Protein AF-A0A6I4IZ87-F1 (afdb_monomer_lite)

Foldseek 3Di:
DDDDDDPPPQDQDDPPPDGHGPPDDDPPDPPPPPDPDPPDDDPVRVVVVVVVVVVVVVVVVVVVVVLVVQVVVLQVVLVVCLVVVNLVVSLVSCVVRPVVCSVVSVVSSVVSD

Structure (mmCIF, N/CA/C/O backbone):
data_AF-A0A6I4IZ87-F1
#
_entry.id   AF-A0A6I4IZ87-F1
#
loop_
_atom_site.group_PDB
_atom_site.id
_atom_site.type_symbol
_atom_site.label_atom_id
_atom_site.label_alt_id
_atom_site.label_comp_id
_atom_site.label_asym_id
_atom_site.label_entity_id
_atom_site.label_seq_id
_atom_site.pdbx_PDB_ins_code
_atom_site.Cartn_x
_atom_site.Cartn_y
_atom_site.Cartn_z
_atom_site.occupancy
_atom_site.B_iso_or_equiv
_atom_site.auth_seq_id
_atom_site.auth_comp_id
_atom_site.auth_asym_id
_atom_site.auth_atom_id
_atom_site.pdbx_PDB_model_num
ATOM 1 N N . MET A 1 1 ? 30.295 -10.213 20.016 1.00 36.19 1 MET A N 1
ATOM 2 C CA . MET A 1 1 ? 30.473 -8.928 20.724 1.00 36.19 1 MET A CA 1
ATOM 3 C C . MET A 1 1 ? 29.122 -8.518 21.296 1.00 36.19 1 MET A C 1
ATOM 5 O O . MET A 1 1 ? 28.153 -8.568 20.556 1.00 36.19 1 MET A O 1
ATOM 9 N N . ALA A 1 2 ? 29.104 -8.216 22.602 1.00 33.78 2 ALA A N 1
ATOM 10 C CA . ALA A 1 2 ? 27.996 -7.766 23.461 1.00 33.78 2 ALA A CA 1
ATOM 11 C C . ALA A 1 2 ? 26.698 -8.609 23.483 1.00 33.78 2 ALA A C 1
ATOM 13 O O . ALA A 1 2 ? 25.744 -8.336 22.762 1.00 33.78 2 ALA A O 1
ATOM 14 N N . SER A 1 3 ? 26.634 -9.576 24.407 1.00 32.94 3 SER A N 1
ATOM 15 C CA . SER A 1 3 ? 25.359 -10.033 24.978 1.00 32.94 3 SER A CA 1
ATOM 16 C C . SER A 1 3 ? 24.739 -8.878 25.779 1.00 32.94 3 SER A C 1
ATOM 18 O O . SER A 1 3 ? 25.470 -8.251 26.552 1.00 32.94 3 SER A O 1
ATOM 20 N N . PRO A 1 4 ? 23.439 -8.567 25.644 1.00 42.00 4 PRO A N 1
ATOM 21 C CA . PRO A 1 4 ? 22.815 -7.564 26.490 1.00 42.00 4 PRO A CA 1
ATOM 22 C C . PRO A 1 4 ? 22.779 -8.089 27.927 1.00 42.00 4 PRO A C 1
ATOM 24 O O . PRO A 1 4 ? 22.158 -9.111 28.219 1.00 42.00 4 PRO A O 1
ATOM 27 N N . THR A 1 5 ? 23.467 -7.389 28.826 1.00 43.12 5 THR A N 1
ATOM 28 C CA . THR A 1 5 ? 23.300 -7.542 30.268 1.00 43.12 5 THR A CA 1
ATOM 29 C C . THR A 1 5 ? 21.822 -7.349 30.584 1.00 43.12 5 THR A C 1
ATOM 31 O O . THR A 1 5 ? 21.304 -6.236 30.494 1.00 43.12 5 THR A O 1
ATOM 34 N N . ALA A 1 6 ? 21.133 -8.435 30.936 1.00 41.31 6 ALA A N 1
ATOM 35 C CA . ALA A 1 6 ? 19.830 -8.350 31.566 1.00 41.31 6 ALA A CA 1
ATOM 36 C C . ALA A 1 6 ? 20.016 -7.522 32.839 1.00 41.31 6 ALA A C 1
ATOM 38 O O . ALA A 1 6 ? 20.720 -7.943 33.760 1.00 41.31 6 ALA A O 1
ATOM 39 N N . ALA A 1 7 ? 19.439 -6.321 32.870 1.00 43.66 7 ALA A N 1
ATOM 40 C CA . ALA A 1 7 ? 19.269 -5.579 34.102 1.00 43.66 7 ALA A CA 1
ATOM 41 C C . ALA A 1 7 ? 18.480 -6.496 35.040 1.00 43.66 7 ALA A C 1
ATOM 43 O O . ALA A 1 7 ? 17.282 -6.702 34.846 1.00 43.66 7 ALA A O 1
ATOM 44 N N . GLN A 1 8 ? 19.184 -7.125 35.984 1.00 48.88 8 GLN A N 1
ATOM 45 C CA . GLN A 1 8 ? 18.602 -7.956 37.026 1.00 48.88 8 GLN A CA 1
ATOM 46 C C . GLN A 1 8 ? 17.688 -7.039 37.826 1.00 48.88 8 GLN A C 1
ATOM 48 O O . GLN A 1 8 ? 18.126 -6.290 38.695 1.00 48.88 8 GLN A O 1
ATOM 53 N N . THR A 1 9 ? 16.414 -7.026 37.450 1.00 51.09 9 THR A N 1
ATOM 54 C CA . THR A 1 9 ? 15.369 -6.355 38.203 1.00 51.09 9 THR A CA 1
ATOM 55 C C . THR A 1 9 ? 15.387 -7.045 39.561 1.00 51.09 9 THR A C 1
ATOM 57 O O . THR A 1 9 ? 15.235 -8.269 39.583 1.00 51.09 9 THR A O 1
ATOM 60 N N . PRO A 1 10 ? 15.666 -6.347 40.678 1.00 54.47 10 PRO A N 1
ATOM 61 C CA . PRO A 1 10 ? 15.667 -6.992 41.981 1.00 54.47 10 PRO A CA 1
ATOM 62 C C . PRO A 1 10 ? 14.262 -7.551 42.191 1.00 54.47 10 PRO A C 1
ATOM 64 O O . PRO A 1 10 ? 13.303 -6.794 42.332 1.00 54.47 10 PRO A O 1
ATOM 67 N N . LEU A 1 11 ? 14.142 -8.877 42.090 1.00 62.38 11 LEU A N 1
ATOM 68 C CA . LEU A 1 11 ? 12.872 -9.580 42.149 1.00 62.38 11 LEU A CA 1
ATOM 69 C C . LEU A 1 11 ? 12.296 -9.343 43.538 1.00 62.38 11 LEU A C 1
ATOM 71 O O . LEU A 1 11 ? 12.762 -9.896 44.531 1.00 62.38 11 LEU A O 1
ATOM 75 N N . CYS A 1 12 ? 11.304 -8.468 43.601 1.00 65.56 12 CYS A N 1
ATOM 76 C CA . CYS A 1 12 ? 10.472 -8.324 44.772 1.00 65.56 12 CYS A CA 1
ATOM 77 C C . CYS A 1 12 ? 9.811 -9.676 45.052 1.00 65.56 12 CYS A C 1
ATOM 79 O O . CYS A 1 12 ? 9.071 -10.196 44.215 1.00 65.56 12 CYS A O 1
ATOM 81 N N . ALA A 1 13 ? 10.111 -10.261 46.207 1.00 63.03 13 ALA A N 1
ATOM 82 C CA . ALA A 1 13 ? 9.612 -11.574 46.580 1.00 63.03 13 ALA A CA 1
ATOM 83 C C . ALA A 1 13 ? 8.323 -11.425 47.392 1.00 63.03 13 ALA A C 1
ATOM 85 O O . ALA A 1 13 ? 8.266 -10.665 48.361 1.00 63.03 13 ALA A O 1
ATOM 86 N N . TRP A 1 14 ? 7.281 -12.156 47.000 1.00 59.47 14 TRP A N 1
ATOM 87 C CA . TRP A 1 14 ? 6.034 -12.233 47.756 1.00 59.47 14 TRP A CA 1
ATOM 88 C C . TRP A 1 14 ? 6.137 -13.348 48.801 1.00 59.47 14 TRP A C 1
ATOM 90 O O . TRP A 1 14 ? 6.324 -14.507 48.437 1.00 59.47 14 TRP A O 1
ATOM 100 N N . ASN A 1 15 ? 6.011 -13.018 50.090 1.00 66.12 15 ASN A N 1
ATOM 101 C CA . ASN A 1 15 ? 6.121 -13.991 51.192 1.00 66.12 15 ASN A CA 1
ATOM 102 C C . ASN A 1 15 ? 4.762 -14.466 51.744 1.00 66.12 15 ASN A C 1
ATOM 104 O O . ASN A 1 15 ? 4.697 -15.051 52.821 1.00 66.12 15 ASN A O 1
ATOM 108 N N . GLY A 1 16 ? 3.672 -14.214 51.014 1.00 54.84 16 GLY A N 1
ATOM 109 C CA . GLY A 1 16 ? 2.315 -14.621 51.389 1.00 54.84 16 GLY A CA 1
ATOM 110 C C . GLY A 1 16 ? 1.516 -13.546 52.127 1.00 54.84 16 GLY A C 1
ATOM 111 O O . GLY A 1 16 ? 0.292 -13.567 52.057 1.00 54.84 16 GLY A O 1
ATOM 112 N N . THR A 1 17 ? 2.173 -12.568 52.753 1.00 60.41 17 THR A N 1
ATOM 113 C CA . THR A 1 17 ? 1.504 -11.440 53.432 1.00 60.41 17 THR A CA 1
ATOM 114 C C . THR A 1 17 ? 2.030 -10.073 53.006 1.00 60.41 17 THR A C 1
ATOM 116 O O . THR A 1 17 ? 1.325 -9.078 53.154 1.00 60.41 17 THR A O 1
ATOM 119 N N . SER A 1 18 ? 3.238 -10.000 52.446 1.00 54.53 18 SER A N 1
ATOM 120 C CA . SER A 1 18 ? 3.844 -8.751 51.984 1.00 54.53 18 SER A CA 1
ATOM 121 C C . SER A 1 18 ? 4.808 -8.976 50.816 1.00 54.53 18 SER A C 1
ATOM 123 O O . SER A 1 18 ? 5.435 -10.032 50.684 1.00 54.53 18 SER A O 1
ATOM 125 N N . LEU A 1 19 ? 4.942 -7.959 49.965 1.00 64.25 19 LEU A N 1
ATOM 126 C CA . LEU A 1 19 ? 5.984 -7.902 48.946 1.00 64.25 19 LEU A CA 1
ATOM 127 C C . LEU A 1 19 ? 7.250 -7.317 49.584 1.00 64.25 19 LEU A C 1
ATOM 129 O O . LEU A 1 19 ? 7.253 -6.160 49.999 1.00 64.25 19 LEU A O 1
ATOM 133 N N . SER A 1 20 ? 8.316 -8.108 49.670 1.00 61.31 20 SER A N 1
ATOM 134 C CA . SER A 1 20 ? 9.612 -7.663 50.187 1.00 61.31 20 SER A CA 1
ATOM 135 C C . SER A 1 20 ? 10.580 -7.417 49.031 1.00 61.31 20 SER A C 1
ATOM 137 O O . SER A 1 20 ? 10.952 -8.346 48.312 1.00 61.31 20 SER A O 1
ATOM 139 N N . CYS A 1 21 ? 10.994 -6.162 48.851 1.00 68.69 21 CYS A N 1
ATOM 140 C CA . CYS A 1 21 ? 11.992 -5.759 47.860 1.00 68.69 21 CYS A CA 1
ATOM 141 C C . CYS A 1 21 ? 13.266 -5.298 48.595 1.00 68.69 21 CYS A C 1
ATOM 143 O O . CYS A 1 21 ? 13.208 -4.296 49.305 1.00 68.69 21 CYS A O 1
ATOM 145 N N . PRO A 1 22 ? 14.422 -5.967 48.432 1.00 58.16 22 PRO A N 1
ATOM 146 C CA . PRO A 1 22 ? 15.621 -5.676 49.229 1.00 58.16 22 PRO A CA 1
ATOM 147 C C . PRO A 1 22 ? 16.246 -4.291 48.972 1.00 58.16 22 PRO A C 1
ATOM 149 O O . PRO A 1 22 ? 17.010 -3.818 49.804 1.00 58.16 22 PRO A O 1
ATOM 152 N N . ASN A 1 23 ? 15.899 -3.620 47.865 1.00 58.88 23 ASN A N 1
ATOM 153 C CA . ASN A 1 23 ? 16.441 -2.306 47.484 1.00 58.88 23 ASN A CA 1
ATOM 154 C C . ASN A 1 23 ? 15.416 -1.158 47.523 1.00 58.88 23 ASN A C 1
ATOM 156 O O . ASN A 1 23 ? 15.721 -0.069 47.039 1.00 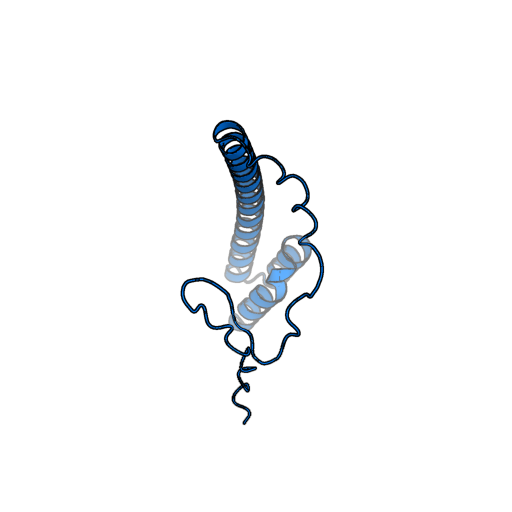58.88 23 ASN A O 1
ATOM 160 N N . GLN A 1 24 ? 14.212 -1.368 48.068 1.00 54.44 24 GLN A N 1
ATOM 161 C CA . GLN A 1 24 ? 13.275 -0.266 48.297 1.00 54.44 24 GLN A CA 1
ATOM 162 C C . GLN A 1 24 ? 13.032 -0.065 49.793 1.00 54.44 24 GLN A C 1
ATOM 164 O O . GLN A 1 24 ? 12.700 -1.029 50.484 1.00 54.44 24 GLN A O 1
ATOM 169 N N . PRO A 1 25 ? 13.155 1.174 50.305 1.00 55.12 25 PRO A N 1
ATOM 170 C CA . PRO A 1 25 ? 12.668 1.476 51.638 1.00 55.12 25 PRO A CA 1
ATOM 171 C C . PRO A 1 25 ? 11.167 1.178 51.670 1.00 55.12 25 PRO A C 1
ATOM 173 O O . PRO A 1 25 ? 10.413 1.662 50.825 1.00 55.12 25 PRO A O 1
ATOM 176 N N . VAL A 1 26 ? 10.744 0.358 52.635 1.00 54.66 26 VAL A N 1
ATOM 177 C CA . VAL A 1 26 ? 9.324 0.142 52.932 1.00 54.66 26 VAL A CA 1
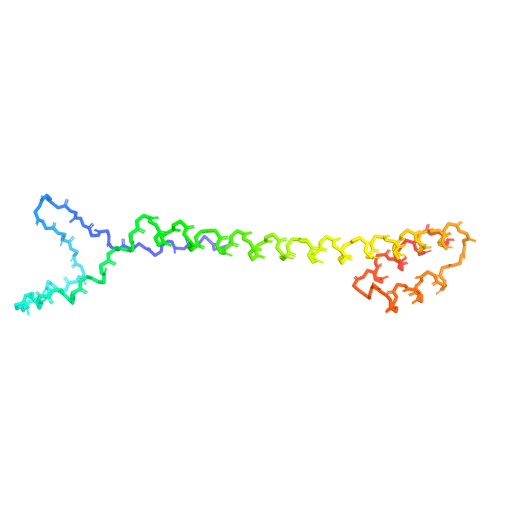ATOM 178 C C . VAL A 1 26 ? 8.699 1.528 53.106 1.00 54.66 26 VAL A C 1
ATOM 180 O O . VAL A 1 26 ? 9.225 2.299 53.913 1.00 54.66 26 VAL A O 1
ATOM 183 N N . PRO A 1 27 ? 7.639 1.894 52.364 1.00 53.12 27 PRO A N 1
ATOM 184 C CA . PRO A 1 27 ? 7.009 3.193 52.535 1.00 53.12 27 PRO A CA 1
ATOM 185 C C . PRO A 1 27 ? 6.443 3.275 53.958 1.00 53.12 27 PRO A C 1
ATOM 187 O O . PRO A 1 27 ? 5.396 2.710 54.265 1.00 53.12 27 PRO A O 1
ATOM 190 N N . GLN A 1 28 ? 7.183 3.932 54.852 1.00 46.69 28 GLN A N 1
ATOM 191 C CA . GLN A 1 28 ? 6.754 4.217 56.213 1.00 46.69 28 GLN A CA 1
ATOM 192 C C . GLN A 1 28 ? 5.907 5.485 56.191 1.00 46.69 28 GLN A C 1
ATOM 194 O O . GLN A 1 28 ? 6.406 6.602 56.087 1.00 46.69 28 GLN A O 1
ATOM 199 N N . GLY A 1 29 ? 4.601 5.282 56.265 1.00 50.88 29 GLY A N 1
ATOM 200 C CA . GLY A 1 29 ? 3.587 6.315 56.391 1.00 50.88 29 GLY A CA 1
ATOM 201 C C . GLY A 1 29 ? 2.216 5.646 56.410 1.00 50.88 29 GLY A C 1
ATOM 202 O O . GLY A 1 29 ? 2.097 4.521 55.916 1.00 50.88 29 GLY A O 1
ATOM 203 N N . PRO A 1 30 ? 1.181 6.271 56.997 1.00 52.62 30 PRO A N 1
ATOM 204 C CA . PRO A 1 30 ? -0.173 5.757 56.848 1.00 52.62 30 PRO A CA 1
ATOM 205 C C . PRO A 1 30 ? -0.433 5.582 55.353 1.00 52.62 30 PRO A C 1
ATOM 207 O O . PRO A 1 30 ? -0.216 6.521 54.587 1.00 52.62 30 PRO A O 1
ATOM 210 N N . LEU A 1 31 ? -0.831 4.371 54.945 1.00 53.62 31 LEU A N 1
ATOM 211 C CA . LEU A 1 31 ? -1.294 4.098 53.589 1.00 53.62 31 LEU A CA 1
ATOM 212 C C . LEU A 1 31 ? -2.361 5.148 53.292 1.00 53.62 31 LEU A C 1
ATOM 214 O O . LEU A 1 31 ? -3.463 5.082 53.840 1.00 53.62 31 LEU A O 1
ATOM 218 N N . THR A 1 32 ? -2.017 6.162 52.499 1.00 56.19 32 THR A N 1
ATOM 219 C CA . THR A 1 32 ? -3.008 7.105 52.006 1.00 56.19 32 THR A CA 1
ATOM 220 C C . THR A 1 32 ? -4.052 6.244 51.314 1.00 56.19 32 THR A C 1
ATOM 222 O O . THR A 1 32 ? -3.670 5.418 50.476 1.00 56.19 32 THR A O 1
ATOM 225 N N . PRO A 1 33 ? -5.337 6.332 51.708 1.00 53.03 33 PRO A N 1
ATOM 226 C CA . PRO A 1 33 ? -6.369 5.522 51.091 1.00 53.03 33 PRO A CA 1
ATOM 227 C C . PRO A 1 33 ? -6.230 5.717 49.590 1.00 53.03 33 PRO A C 1
ATOM 229 O O . PRO A 1 33 ? -6.188 6.857 49.114 1.00 53.03 33 PRO A O 1
ATOM 232 N N . ALA A 1 34 ? -6.024 4.598 48.891 1.00 54.31 34 ALA A N 1
ATOM 233 C CA . ALA A 1 34 ? -5.864 4.567 47.452 1.00 54.31 34 ALA A CA 1
ATOM 234 C C . ALA A 1 34 ? -6.899 5.518 46.855 1.00 54.31 34 ALA A C 1
ATOM 236 O O . ALA A 1 34 ? -8.073 5.460 47.239 1.00 54.31 34 ALA A O 1
ATOM 237 N N . GLN A 1 35 ? -6.450 6.425 45.979 1.00 58.00 35 GLN A N 1
ATOM 238 C CA . GLN A 1 35 ? -7.363 7.276 45.224 1.00 58.00 35 GLN A CA 1
ATOM 239 C C . GLN A 1 35 ? -8.538 6.420 44.756 1.00 58.00 35 GLN A C 1
ATOM 241 O O . GLN A 1 35 ? -8.283 5.281 44.350 1.00 58.00 35 GLN A O 1
ATOM 246 N N . PRO A 1 36 ? -9.787 6.914 44.850 1.00 56.47 36 PRO A N 1
ATOM 247 C CA . PRO A 1 36 ? -10.957 6.120 44.516 1.00 56.47 36 PRO A CA 1
ATOM 248 C C . PRO A 1 36 ? -10.687 5.462 43.173 1.00 56.47 36 PRO A C 1
ATOM 250 O O . PRO A 1 36 ? -10.484 6.158 42.174 1.00 56.47 36 PRO A O 1
ATOM 253 N N . PHE A 1 37 ? -10.566 4.130 43.189 1.00 55.62 37 PHE A N 1
ATOM 254 C CA . PHE A 1 37 ? -10.384 3.344 41.983 1.00 55.62 37 PHE A CA 1
ATOM 255 C C . PHE A 1 37 ? -11.457 3.846 41.031 1.00 55.62 37 PHE A C 1
ATOM 257 O O . PHE A 1 37 ? -12.644 3.729 41.350 1.00 55.62 37 PHE A O 1
ATOM 264 N N . LYS A 1 38 ? -11.062 4.487 39.918 1.00 61.75 38 LYS A N 1
ATOM 265 C CA . LYS A 1 38 ? -12.017 4.804 38.856 1.00 61.75 38 LYS A CA 1
ATOM 266 C C . LYS A 1 38 ? -1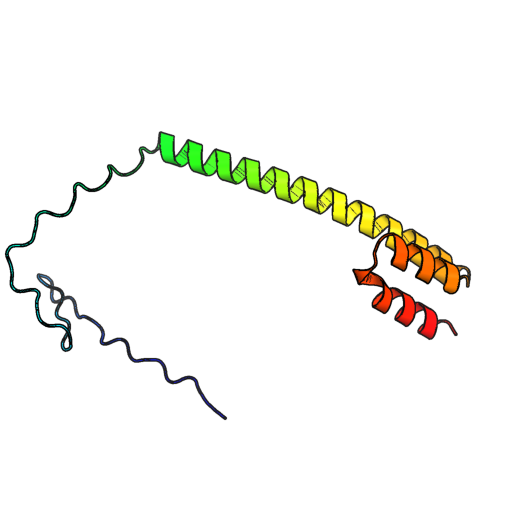2.776 3.510 38.627 1.00 61.75 38 LYS A C 1
ATOM 268 O O . LYS A 1 38 ? -12.136 2.485 38.382 1.00 61.75 38 LYS A O 1
ATOM 273 N N . ALA A 1 39 ? -14.090 3.549 38.850 1.00 64.94 39 ALA A N 1
ATOM 274 C CA . ALA A 1 39 ? -14.924 2.364 38.772 1.00 64.94 39 ALA A CA 1
ATOM 275 C C . ALA A 1 39 ? -14.558 1.635 37.478 1.00 64.94 39 ALA A C 1
ATOM 277 O O . ALA A 1 39 ? -14.521 2.259 36.414 1.00 64.94 39 ALA A O 1
ATOM 278 N N . LEU A 1 40 ? -14.176 0.360 37.597 1.00 68.38 40 LEU A N 1
ATOM 279 C CA . LEU A 1 40 ? -13.826 -0.448 36.435 1.00 68.38 40 LEU A CA 1
ATOM 280 C C . LEU A 1 40 ? -14.966 -0.309 35.416 1.00 68.38 40 LEU A C 1
ATOM 282 O O . LEU A 1 40 ? -16.126 -0.447 35.818 1.00 68.38 40 LEU A O 1
ATOM 286 N N . PRO A 1 41 ? -14.660 -0.019 34.136 1.00 73.62 41 PRO A N 1
ATOM 287 C CA . PRO A 1 41 ? -15.691 0.207 33.137 1.00 73.62 41 PRO A CA 1
ATOM 288 C C . PRO A 1 41 ? -16.619 -0.999 33.102 1.00 73.62 41 PRO A C 1
ATOM 290 O O . PRO A 1 41 ? -16.158 -2.151 33.161 1.00 73.62 41 PRO A O 1
ATOM 293 N N . THR A 1 42 ? -17.921 -0.725 33.048 1.00 87.44 42 THR A N 1
ATOM 294 C CA . THR A 1 42 ? -18.934 -1.777 33.029 1.00 87.44 42 THR A CA 1
ATOM 295 C C . THR A 1 42 ? -18.724 -2.666 31.800 1.00 87.44 42 THR A C 1
ATOM 297 O O . THR A 1 42 ? -18.166 -2.213 30.794 1.00 87.44 42 THR A O 1
ATOM 300 N N . PRO A 1 43 ? -19.180 -3.931 31.818 1.00 87.69 43 PRO A N 1
ATOM 301 C CA . PRO A 1 43 ? -19.085 -4.794 30.641 1.00 87.69 43 PRO A CA 1
ATOM 302 C C . PRO A 1 43 ? -19.661 -4.153 29.366 1.00 87.69 43 PRO A C 1
ATOM 304 O O . PRO A 1 43 ? -19.094 -4.318 28.290 1.00 87.69 43 PRO A O 1
ATOM 307 N N . GLN A 1 44 ? -20.732 -3.359 29.486 1.00 89.50 44 GLN A N 1
ATOM 308 C CA . GLN A 1 44 ? -21.315 -2.607 28.368 1.00 89.50 44 GLN A CA 1
ATOM 309 C C . GLN A 1 44 ? -20.404 -1.484 27.857 1.00 89.50 44 GLN A C 1
ATOM 311 O O . GLN A 1 44 ? -20.292 -1.311 26.648 1.00 89.50 44 GLN A O 1
ATOM 316 N N . GLN A 1 45 ? -19.725 -0.752 28.745 1.00 87.38 45 GLN A N 1
ATOM 317 C CA . GLN A 1 45 ? -18.761 0.279 28.341 1.00 87.38 45 GLN A CA 1
ATOM 318 C C . GLN A 1 45 ? -17.567 -0.336 27.608 1.00 87.38 45 GLN A C 1
ATOM 320 O O . GLN A 1 45 ? -17.200 0.142 26.540 1.00 87.38 45 GLN A O 1
ATOM 325 N N . ARG A 1 46 ? -17.034 -1.459 28.107 1.00 87.38 46 ARG A N 1
ATOM 326 C CA . ARG A 1 46 ? -15.951 -2.180 27.420 1.00 87.38 46 ARG A CA 1
ATOM 327 C C . ARG A 1 46 ? -16.376 -2.692 26.049 1.00 87.38 46 ARG A C 1
ATOM 329 O O . ARG A 1 46 ? -15.593 -2.628 25.109 1.00 87.38 46 ARG A O 1
ATOM 336 N N . LEU A 1 47 ? -17.602 -3.204 25.925 1.00 92.12 47 LEU A N 1
ATOM 337 C CA . LEU A 1 47 ? -18.118 -3.661 24.636 1.00 92.12 47 LEU A CA 1
ATOM 338 C C . LEU A 1 47 ? -18.223 -2.500 23.638 1.00 92.12 47 LEU A C 1
ATOM 340 O O . LEU A 1 47 ? -17.823 -2.658 22.490 1.00 92.12 47 LEU A O 1
ATOM 344 N N . ALA A 1 48 ? -18.710 -1.336 24.076 1.00 90.12 48 ALA A N 1
ATOM 345 C CA . ALA A 1 48 ? -18.797 -0.147 23.232 1.00 90.12 48 ALA A CA 1
ATOM 346 C C . ALA A 1 48 ? -17.411 0.362 22.791 1.00 90.12 48 ALA A C 1
ATOM 348 O O . ALA A 1 48 ? -17.232 0.701 21.625 1.00 90.12 48 ALA A O 1
ATOM 349 N N . GLU A 1 49 ? -16.422 0.363 23.690 1.00 90.50 49 GLU A N 1
ATOM 350 C CA . GLU A 1 49 ? -15.033 0.726 23.373 1.00 90.50 49 GLU A CA 1
ATOM 351 C C . GLU A 1 49 ? -14.404 -0.242 22.360 1.00 90.50 49 GLU A C 1
ATOM 353 O O . GLU A 1 49 ? -13.814 0.193 21.371 1.00 90.50 49 GLU A O 1
ATOM 358 N N . LEU A 1 50 ? -14.578 -1.553 22.559 1.00 93.44 50 LEU A N 1
ATOM 359 C CA . LEU A 1 50 ? -14.085 -2.572 21.627 1.00 93.44 50 LEU A CA 1
ATOM 360 C C . LEU A 1 50 ? -14.761 -2.471 20.257 1.00 93.44 50 LEU A C 1
ATOM 362 O O . LEU A 1 50 ? -14.096 -2.618 19.233 1.00 93.44 50 LEU A O 1
ATOM 366 N N . GLN A 1 51 ? -16.066 -2.196 20.229 1.00 95.69 51 GLN A N 1
ATOM 367 C CA . GLN A 1 51 ? -16.811 -1.995 18.991 1.00 95.69 51 GLN A CA 1
ATOM 368 C C . GLN A 1 51 ? -16.299 -0.761 18.235 1.00 95.69 51 GLN A C 1
ATOM 370 O O . GLN A 1 51 ? -16.011 -0.851 17.044 1.00 95.69 51 GLN A O 1
ATOM 375 N N . ALA A 1 52 ? -16.108 0.363 18.932 1.00 93.81 52 ALA A N 1
ATOM 376 C CA . ALA A 1 52 ? -15.573 1.585 18.339 1.00 93.81 52 ALA A CA 1
ATOM 377 C C . ALA A 1 52 ? -14.158 1.381 17.770 1.00 93.81 52 ALA A C 1
ATOM 379 O O . ALA A 1 52 ? -13.869 1.839 16.664 1.00 93.81 52 ALA A O 1
ATOM 380 N N . GLN A 1 53 ? -13.299 0.647 18.486 1.00 94.50 53 GLN A N 1
ATOM 381 C CA . GLN A 1 53 ? -11.967 0.288 17.999 1.00 94.50 53 GLN A CA 1
ATOM 382 C C . GLN A 1 53 ? -12.045 -0.593 16.744 1.00 94.50 53 GLN A C 1
ATOM 384 O O . GLN A 1 53 ? -11.379 -0.308 15.751 1.00 94.50 53 GLN A O 1
ATOM 389 N N . ALA A 1 54 ? -12.897 -1.621 16.749 1.00 95.44 54 ALA A N 1
ATOM 390 C CA . ALA A 1 54 ? -13.062 -2.512 15.603 1.00 95.44 54 ALA A CA 1
ATOM 391 C C . ALA A 1 54 ? -13.572 -1.774 14.353 1.00 95.44 54 ALA A C 1
ATOM 393 O O . ALA A 1 54 ? -13.132 -2.062 13.238 1.00 95.44 54 ALA A O 1
ATOM 394 N N . ASP A 1 55 ? -14.481 -0.813 14.518 1.00 96.12 55 ASP A N 1
ATOM 395 C CA . ASP A 1 55 ? -15.017 -0.028 13.405 1.00 96.12 55 ASP A CA 1
ATOM 396 C C . ASP A 1 55 ? -13.987 0.978 12.859 1.00 96.12 55 ASP A C 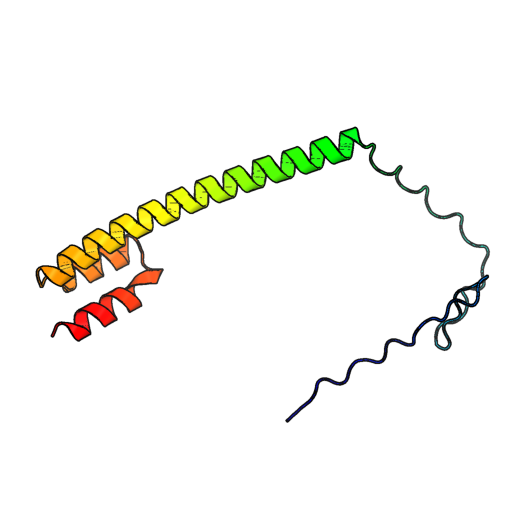1
ATOM 398 O O . ASP A 1 55 ? -13.885 1.172 11.639 1.00 96.12 55 ASP A O 1
ATOM 402 N N . PHE A 1 56 ? -13.148 1.546 13.729 1.00 95.50 56 PHE A N 1
ATOM 403 C CA . PHE A 1 56 ? -11.994 2.342 13.313 1.00 95.50 56 PHE A CA 1
ATOM 404 C C . PHE A 1 56 ? -10.985 1.503 12.514 1.00 95.50 56 PHE A C 1
ATOM 406 O O . PHE A 1 56 ? -10.611 1.882 11.400 1.00 95.50 56 PHE A O 1
ATOM 413 N N . ASP A 1 57 ? -10.616 0.324 13.020 1.00 95.94 57 ASP A N 1
ATOM 414 C CA . ASP A 1 57 ? -9.661 -0.572 12.363 1.00 95.94 57 ASP A CA 1
ATOM 415 C C . ASP A 1 57 ? -10.181 -1.056 11.002 1.00 95.94 57 ASP A C 1
ATOM 417 O O . ASP A 1 57 ? -9.447 -1.036 10.011 1.00 95.94 57 ASP A O 1
ATOM 421 N N . ARG A 1 58 ? -11.471 -1.408 10.898 1.00 94.44 58 ARG A N 1
ATOM 422 C CA . ARG A 1 58 ? -12.108 -1.742 9.610 1.00 94.44 58 ARG A CA 1
ATOM 423 C C . ARG A 1 58 ? -11.989 -0.608 8.600 1.00 94.44 58 ARG A C 1
ATOM 425 O O . ARG A 1 58 ? -11.704 -0.861 7.430 1.00 94.44 58 ARG A O 1
ATOM 432 N N . THR A 1 59 ? -12.191 0.628 9.044 1.00 93.94 59 THR A N 1
ATOM 433 C CA . THR A 1 59 ? -12.103 1.807 8.176 1.00 93.94 59 THR A CA 1
ATOM 434 C C . THR A 1 59 ? -10.670 2.025 7.691 1.00 93.94 59 THR A C 1
ATOM 436 O O . THR A 1 59 ? -10.454 2.269 6.502 1.00 93.94 59 THR A O 1
ATOM 439 N N . LEU A 1 60 ? -9.679 1.863 8.573 1.00 95.94 60 LEU A N 1
ATOM 440 C CA . LEU A 1 60 ? -8.264 1.935 8.204 1.00 95.94 60 LEU A CA 1
ATOM 441 C C . LEU A 1 60 ? -7.870 0.843 7.205 1.00 95.94 60 LEU A C 1
ATOM 443 O O . LEU A 1 60 ? -7.215 1.137 6.204 1.00 95.94 60 LEU A O 1
ATOM 447 N N . ILE A 1 61 ? -8.302 -0.399 7.430 1.00 95.75 61 ILE A N 1
ATOM 448 C CA . ILE A 1 61 ? -8.038 -1.520 6.520 1.00 95.75 61 ILE A CA 1
ATOM 449 C C . ILE A 1 61 ? -8.692 -1.268 5.155 1.00 95.75 61 ILE A C 1
ATOM 451 O O . ILE A 1 61 ? -8.057 -1.470 4.119 1.00 95.75 61 ILE A O 1
ATOM 455 N N . ALA A 1 62 ? -9.932 -0.778 5.118 1.00 95.00 62 ALA A N 1
ATOM 456 C CA . ALA A 1 62 ? -10.611 -0.448 3.866 1.00 95.00 62 ALA A CA 1
ATOM 457 C C . ALA A 1 62 ? -9.887 0.673 3.095 1.00 95.00 62 ALA A C 1
ATOM 459 O O . ALA A 1 62 ? -9.685 0.577 1.885 1.00 95.00 62 ALA A O 1
ATOM 460 N N . ALA A 1 63 ? -9.428 1.716 3.791 1.00 92.94 63 ALA A N 1
ATOM 461 C CA . ALA A 1 63 ? -8.649 2.785 3.172 1.00 92.94 63 ALA A CA 1
ATOM 462 C C . ALA A 1 63 ? -7.304 2.272 2.634 1.00 92.94 63 ALA A C 1
ATOM 464 O O . ALA A 1 63 ? -6.913 2.613 1.514 1.00 92.94 63 ALA A O 1
ATOM 465 N N . ARG A 1 64 ? -6.619 1.417 3.403 1.00 95.56 64 ARG A N 1
ATOM 466 C CA . ARG A 1 64 ? -5.341 0.823 3.008 1.00 95.56 64 ARG A CA 1
ATOM 467 C C . ARG A 1 64 ? -5.488 -0.081 1.789 1.00 95.56 64 ARG A C 1
ATOM 469 O O . ARG A 1 64 ? -4.764 0.098 0.818 1.00 95.56 64 ARG A O 1
ATOM 476 N N . THR A 1 65 ? -6.474 -0.974 1.790 1.00 95.50 65 THR A N 1
ATOM 477 C CA . THR A 1 65 ? -6.739 -1.868 0.651 1.00 95.50 65 THR A CA 1
ATOM 478 C C . THR A 1 65 ? -7.093 -1.090 -0.618 1.00 95.50 65 THR A C 1
ATOM 480 O O . THR A 1 65 ? -6.634 -1.445 -1.701 1.00 95.50 65 THR A O 1
ATOM 483 N N . ALA A 1 66 ? -7.831 0.020 -0.510 1.00 93.62 66 ALA A N 1
ATOM 484 C CA . ALA A 1 66 ? -8.107 0.892 -1.650 1.00 93.62 66 ALA A CA 1
ATOM 485 C C . ALA A 1 66 ? -6.845 1.587 -2.199 1.00 93.62 66 ALA A C 1
ATOM 487 O O . ALA A 1 66 ? -6.739 1.793 -3.410 1.00 93.62 66 ALA A O 1
ATOM 488 N N . GLN A 1 67 ? -5.893 1.961 -1.338 1.00 92.62 67 GLN A N 1
ATOM 489 C CA . GLN A 1 67 ? -4.598 2.504 -1.765 1.00 92.62 67 GLN A CA 1
ATOM 490 C C . GLN A 1 67 ? -3.728 1.429 -2.419 1.00 92.62 67 GLN A C 1
ATOM 492 O O . GLN A 1 67 ? -3.213 1.658 -3.513 1.00 92.62 67 GLN A O 1
ATOM 497 N N . ASP A 1 68 ? -3.634 0.248 -1.809 1.00 93.81 68 ASP A N 1
ATOM 498 C CA . ASP A 1 68 ? -2.860 -0.874 -2.343 1.00 93.81 68 ASP A CA 1
ATOM 499 C C . ASP A 1 68 ? -3.416 -1.330 -3.706 1.00 93.81 68 ASP A C 1
ATOM 501 O O . ASP A 1 68 ? -2.653 -1.582 -4.633 1.00 93.81 68 ASP A O 1
ATOM 505 N N . ALA A 1 69 ? -4.741 -1.328 -3.896 1.00 93.94 69 ALA A N 1
ATOM 506 C CA . ALA A 1 69 ? -5.359 -1.629 -5.190 1.00 93.94 69 ALA A CA 1
ATOM 507 C C . ALA A 1 69 ? -5.022 -0.591 -6.277 1.00 93.94 69 ALA A C 1
ATOM 509 O O . ALA A 1 69 ? -4.880 -0.940 -7.450 1.00 93.94 69 ALA A O 1
ATOM 510 N N . LYS A 1 70 ? -4.897 0.694 -5.916 1.00 93.31 70 LYS A N 1
ATOM 511 C CA . LYS A 1 70 ? -4.448 1.738 -6.854 1.00 93.31 70 LYS A CA 1
ATOM 512 C C . LYS A 1 70 ? -2.979 1.548 -7.216 1.00 93.31 70 LYS A C 1
ATOM 514 O O . LYS A 1 70 ? -2.641 1.647 -8.391 1.00 93.31 70 LYS A O 1
ATOM 519 N N . LEU A 1 71 ? -2.143 1.248 -6.224 1.00 94.81 71 LEU A N 1
ATOM 520 C CA . LEU A 1 71 ? -0.726 0.960 -6.419 1.00 94.81 71 LEU A CA 1
ATOM 521 C C . LEU A 1 71 ? -0.530 -0.241 -7.353 1.00 94.81 71 LEU A C 1
ATOM 523 O O . LEU A 1 71 ? 0.203 -0.133 -8.331 1.00 94.81 71 LEU A O 1
ATOM 527 N N . LEU A 1 72 ? -1.249 -1.341 -7.109 1.00 95.50 72 LEU A N 1
ATOM 528 C CA . LEU A 1 72 ? -1.183 -2.550 -7.929 1.00 95.50 72 LEU A CA 1
ATOM 529 C C . LEU A 1 72 ? -1.485 -2.250 -9.405 1.00 95.50 72 LEU A C 1
ATOM 531 O O . LEU A 1 72 ? -0.710 -2.631 -10.273 1.00 95.50 72 LEU A O 1
ATOM 535 N N . LYS A 1 73 ? -2.551 -1.490 -9.691 1.00 96.69 73 LYS A N 1
ATOM 536 C CA . LYS A 1 73 ? -2.912 -1.107 -11.069 1.00 96.69 73 LYS A CA 1
ATOM 537 C C . LYS A 1 73 ? -1.823 -0.296 -11.771 1.00 96.69 73 LYS A C 1
ATOM 539 O O . LYS A 1 73 ? -1.597 -0.479 -12.964 1.00 96.69 73 LYS A O 1
ATOM 544 N N . VAL A 1 74 ? -1.163 0.611 -11.048 1.00 95.94 74 VAL A N 1
ATOM 545 C CA . VAL A 1 74 ? -0.044 1.400 -11.588 1.00 95.94 74 VAL A CA 1
ATOM 546 C C . VAL A 1 74 ? 1.133 0.486 -11.924 1.00 95.94 74 VAL A C 1
ATOM 548 O O . VAL A 1 74 ? 1.721 0.623 -12.993 1.00 95.94 74 VAL A O 1
ATOM 551 N N . LEU A 1 75 ? 1.452 -0.466 -11.044 1.00 95.06 75 LEU A N 1
ATOM 552 C CA . LEU A 1 75 ? 2.537 -1.420 -11.265 1.00 95.06 75 LEU A CA 1
ATOM 553 C C . LEU A 1 75 ? 2.241 -2.389 -12.413 1.00 95.06 75 LEU A C 1
ATOM 555 O O . LEU A 1 75 ? 3.129 -2.649 -13.216 1.00 95.06 75 LEU A O 1
ATOM 559 N N . GLU A 1 76 ? 1.004 -2.864 -12.552 1.00 96.25 76 GLU A N 1
ATOM 560 C CA . GLU A 1 76 ? 0.582 -3.689 -13.692 1.00 96.25 76 GLU A CA 1
ATOM 561 C C . GLU A 1 76 ? 0.722 -2.935 -15.023 1.00 96.25 76 GLU A C 1
ATOM 563 O O . GLU A 1 76 ? 1.223 -3.487 -16.004 1.00 96.25 76 GLU A O 1
ATOM 568 N N . GLN A 1 77 ? 0.331 -1.656 -15.063 1.00 96.19 77 GLN A N 1
ATOM 569 C CA . GLN A 1 77 ? 0.529 -0.809 -16.243 1.00 96.19 77 GLN A CA 1
ATOM 570 C C . GLN A 1 77 ? 2.013 -0.579 -16.541 1.00 96.19 77 GLN A C 1
ATOM 572 O O . GLN A 1 77 ? 2.425 -0.690 -17.697 1.00 96.19 77 GLN A O 1
ATOM 577 N N . ALA A 1 78 ? 2.819 -0.297 -15.515 1.00 95.62 78 ALA A N 1
ATOM 578 C CA . ALA A 1 78 ? 4.262 -0.152 -15.664 1.00 95.62 78 ALA A CA 1
ATOM 579 C C . ALA A 1 78 ? 4.891 -1.442 -16.208 1.00 95.62 78 ALA A C 1
ATOM 581 O O . ALA A 1 78 ? 5.654 -1.387 -17.165 1.00 95.62 78 ALA A O 1
ATOM 582 N N . ASP A 1 79 ? 4.513 -2.608 -15.687 1.00 94.81 79 ASP A N 1
ATOM 583 C CA . ASP A 1 79 ? 5.000 -3.903 -16.168 1.00 94.81 79 ASP A CA 1
ATOM 584 C C . ASP A 1 79 ? 4.617 -4.172 -17.627 1.00 94.81 79 ASP A C 1
ATOM 586 O O . ASP A 1 79 ? 5.439 -4.685 -18.392 1.00 94.81 79 ASP A O 1
ATOM 590 N N . GLY A 1 80 ? 3.409 -3.776 -18.042 1.00 95.50 80 GLY A N 1
ATOM 591 C CA . GLY A 1 80 ? 2.992 -3.812 -19.444 1.00 95.50 80 GLY A CA 1
ATOM 592 C C . GLY A 1 80 ? 3.879 -2.945 -20.343 1.00 95.50 80 GLY A C 1
ATOM 593 O O . GLY A 1 80 ? 4.313 -3.400 -21.402 1.00 95.50 80 GLY A O 1
ATOM 594 N N . LEU A 1 81 ? 4.216 -1.729 -19.899 1.00 95.81 81 LEU A N 1
ATOM 595 C CA . LEU A 1 81 ? 5.125 -0.825 -20.613 1.00 95.81 81 LEU A CA 1
ATOM 596 C C . LEU A 1 81 ? 6.549 -1.395 -20.698 1.00 95.81 81 LEU A C 1
ATOM 598 O O . LEU A 1 81 ? 7.154 -1.365 -21.768 1.00 95.81 81 LEU A O 1
ATOM 602 N N . ILE A 1 82 ? 7.064 -1.988 -19.616 1.00 95.19 82 ILE A N 1
ATOM 603 C CA . ILE A 1 82 ? 8.372 -2.666 -19.612 1.00 95.19 82 ILE A CA 1
ATOM 604 C C . ILE A 1 82 ? 8.372 -3.839 -20.600 1.00 95.19 82 ILE A C 1
ATOM 606 O O . ILE A 1 82 ? 9.330 -4.010 -21.354 1.00 95.19 82 ILE A O 1
ATOM 610 N N . ALA A 1 83 ? 7.316 -4.657 -20.613 1.00 94.12 83 ALA A N 1
ATOM 611 C CA . ALA A 1 83 ? 7.195 -5.794 -21.526 1.00 94.12 83 ALA A CA 1
ATOM 612 C C . ALA A 1 83 ? 7.113 -5.364 -23.001 1.00 94.12 83 ALA A C 1
ATOM 614 O O . ALA A 1 83 ? 7.627 -6.069 -23.866 1.00 94.12 83 ALA A O 1
ATOM 615 N N . ALA A 1 84 ? 6.522 -4.199 -23.276 1.00 93.56 84 ALA A N 1
ATOM 616 C CA . ALA A 1 84 ? 6.478 -3.588 -24.603 1.00 93.56 84 ALA A CA 1
ATOM 617 C C . ALA A 1 84 ? 7.792 -2.885 -25.013 1.00 93.56 84 ALA A C 1
ATOM 619 O O . ALA A 1 84 ? 7.902 -2.416 -26.143 1.00 93.56 84 ALA A O 1
ATOM 620 N N . GLY A 1 85 ? 8.788 -2.808 -24.121 1.00 92.75 85 GLY A N 1
ATOM 621 C CA . GLY A 1 85 ? 10.073 -2.140 -24.367 1.00 92.75 85 GLY A CA 1
ATOM 622 C C . GLY A 1 85 ? 10.093 -0.637 -24.052 1.00 92.75 85 GLY A C 1
ATOM 623 O O . GLY A 1 85 ? 11.123 0.013 -24.226 1.00 92.75 85 GLY A O 1
ATOM 624 N N . SER A 1 86 ? 8.999 -0.081 -23.529 1.00 95.06 86 SER A N 1
ATOM 625 C CA . SER A 1 86 ? 8.842 1.340 -23.190 1.00 95.06 86 SER A CA 1
ATOM 626 C C . SER A 1 86 ? 9.244 1.645 -21.744 1.00 95.06 86 SER A C 1
ATOM 628 O O . SER A 1 86 ? 8.457 2.124 -20.928 1.00 95.06 86 SER A O 1
ATOM 630 N N . CYS A 1 87 ? 10.504 1.377 -21.406 1.00 94.12 87 CYS A N 1
ATOM 631 C CA . CYS A 1 87 ? 11.026 1.619 -20.058 1.00 94.12 87 CYS A CA 1
ATOM 632 C C . CYS A 1 87 ? 10.943 3.076 -19.556 1.00 94.12 87 CYS A C 1
ATOM 634 O O . CYS A 1 87 ? 10.558 3.269 -18.402 1.00 94.12 87 CYS A O 1
ATOM 636 N N . PRO A 1 88 ? 11.237 4.107 -20.372 1.00 94.69 88 PRO A N 1
ATOM 637 C CA . PRO A 1 88 ? 11.087 5.501 -19.943 1.00 94.69 88 PRO A CA 1
ATOM 638 C C . PRO A 1 88 ? 9.650 5.867 -19.538 1.00 94.69 88 PRO A C 1
ATOM 640 O O . PRO A 1 88 ? 9.443 6.614 -18.579 1.00 94.69 88 PRO A O 1
ATOM 643 N N . ASP A 1 89 ? 8.655 5.304 -20.226 1.00 94.38 89 ASP A N 1
ATOM 644 C CA . ASP A 1 89 ? 7.240 5.547 -19.932 1.00 94.38 89 ASP A CA 1
ATOM 645 C C . ASP A 1 89 ? 6.819 4.850 -18.631 1.00 94.38 89 ASP A C 1
ATOM 647 O O . ASP A 1 89 ? 6.107 5.437 -17.814 1.00 94.38 89 ASP A O 1
ATOM 651 N N . ALA A 1 90 ? 7.313 3.628 -18.391 1.00 94.94 90 ALA A N 1
ATOM 652 C CA . ALA A 1 90 ? 7.092 2.902 -17.140 1.00 94.94 90 ALA A CA 1
ATOM 653 C C . ALA A 1 90 ? 7.671 3.656 -15.930 1.00 94.94 90 ALA A C 1
ATOM 655 O O . ALA A 1 90 ? 6.998 3.816 -14.909 1.00 94.94 90 ALA A O 1
ATOM 656 N N . GLU A 1 91 ? 8.901 4.166 -16.047 1.00 95.19 91 GLU A N 1
ATOM 657 C CA . GLU A 1 91 ? 9.547 4.954 -14.991 1.00 95.19 91 GLU A CA 1
ATOM 658 C C . GLU A 1 91 ? 8.826 6.281 -14.731 1.00 95.19 91 GLU A C 1
ATOM 660 O O . GLU A 1 91 ? 8.696 6.696 -13.577 1.00 95.19 91 GLU A O 1
ATOM 665 N N . THR A 1 92 ? 8.324 6.937 -15.781 1.00 96.75 92 THR A N 1
ATOM 666 C CA . THR A 1 92 ? 7.567 8.191 -15.658 1.00 96.75 92 THR A CA 1
ATOM 667 C C . THR A 1 92 ? 6.238 7.951 -14.942 1.00 96.75 92 THR A C 1
ATOM 669 O O . THR A 1 92 ? 5.946 8.620 -13.950 1.00 96.75 92 THR A O 1
ATOM 672 N N . LEU A 1 93 ? 5.481 6.931 -15.364 1.00 95.56 93 LEU A N 1
ATOM 673 C CA . LEU A 1 93 ? 4.220 6.536 -14.732 1.00 95.56 93 LEU A CA 1
ATOM 674 C C . LEU A 1 93 ? 4.394 6.269 -13.229 1.00 95.56 93 LEU A C 1
ATOM 676 O O . LEU A 1 93 ? 3.624 6.765 -12.402 1.00 95.56 93 LEU A O 1
ATOM 680 N N . VAL A 1 94 ? 5.420 5.501 -12.862 1.00 95.56 94 VAL A N 1
ATOM 681 C CA . VAL A 1 94 ? 5.676 5.124 -11.465 1.00 95.56 94 VAL A CA 1
ATOM 682 C C . VAL A 1 94 ? 6.179 6.314 -10.658 1.00 95.56 94 VAL A C 1
ATOM 684 O O . VAL A 1 94 ? 5.733 6.506 -9.532 1.00 95.56 94 VAL A O 1
ATOM 687 N N . ARG A 1 95 ? 7.017 7.187 -11.227 1.00 95.94 95 ARG A N 1
ATOM 688 C CA . ARG A 1 95 ? 7.455 8.417 -10.549 1.00 95.94 95 ARG A CA 1
ATOM 689 C C . ARG A 1 95 ? 6.283 9.333 -10.188 1.00 95.94 95 ARG A C 1
ATOM 691 O O . ARG A 1 95 ? 6.303 9.941 -9.122 1.00 95.94 95 ARG A O 1
ATOM 698 N N . GLU A 1 96 ? 5.268 9.416 -11.045 1.00 95.00 96 GLU A N 1
ATOM 699 C CA . GLU A 1 96 ? 4.097 10.269 -10.822 1.00 95.00 96 GLU A CA 1
ATOM 700 C C . GLU A 1 96 ? 3.046 9.654 -9.891 1.00 95.00 96 GLU A C 1
ATOM 702 O O . GLU A 1 96 ? 2.377 10.378 -9.151 1.00 95.00 96 GLU A O 1
ATOM 707 N N . LYS A 1 97 ? 2.843 8.333 -9.957 1.00 94.12 97 LYS A N 1
ATOM 708 C CA . LYS A 1 97 ? 1.700 7.666 -9.305 1.00 94.12 97 LYS A CA 1
ATOM 709 C C . LYS A 1 97 ? 2.083 6.737 -8.153 1.00 94.12 97 LYS A C 1
ATOM 711 O O . LYS A 1 97 ? 1.234 6.461 -7.309 1.00 94.12 97 LYS A O 1
ATOM 716 N N . ALA A 1 98 ? 3.326 6.266 -8.110 1.00 93.19 98 ALA A N 1
ATOM 717 C CA . ALA A 1 98 ? 3.833 5.289 -7.148 1.00 93.19 98 ALA A CA 1
ATOM 718 C C . ALA A 1 98 ? 5.337 5.506 -6.850 1.00 93.19 98 ALA A C 1
ATOM 720 O O . ALA A 1 98 ? 6.145 4.599 -7.052 1.00 93.19 98 ALA A O 1
ATOM 721 N N . PRO A 1 99 ? 5.753 6.701 -6.381 1.00 91.62 99 PRO A N 1
ATOM 722 C CA . PRO A 1 99 ? 7.169 7.076 -6.313 1.00 91.62 99 PRO A CA 1
ATOM 723 C C . PRO A 1 99 ? 8.013 6.163 -5.415 1.00 91.62 99 PRO A C 1
ATOM 725 O O . PRO A 1 99 ? 9.219 6.064 -5.617 1.00 91.62 99 PRO A O 1
ATOM 728 N N . THR A 1 100 ? 7.401 5.468 -4.451 1.00 92.88 100 THR A N 1
ATOM 729 C CA . THR A 1 100 ? 8.084 4.487 -3.594 1.00 92.88 100 THR A CA 1
ATOM 730 C C . THR A 1 100 ? 8.590 3.265 -4.364 1.00 92.88 100 THR A C 1
ATOM 732 O O . THR A 1 100 ? 9.551 2.640 -3.932 1.00 92.88 100 THR A O 1
ATOM 735 N N . GLU A 1 101 ? 8.004 2.959 -5.524 1.00 93.88 101 GLU A N 1
ATOM 736 C CA . GLU A 1 101 ? 8.310 1.767 -6.325 1.00 93.88 101 GLU A CA 1
ATOM 737 C C . GLU A 1 101 ? 9.272 2.041 -7.491 1.00 93.88 101 GLU A C 1
ATOM 739 O O . GLU A 1 101 ? 9.605 1.132 -8.256 1.00 93.88 101 GLU A O 1
ATOM 744 N N . ILE A 1 102 ? 9.750 3.283 -7.642 1.00 94.50 102 ILE A N 1
ATOM 745 C CA . ILE A 1 102 ? 10.590 3.678 -8.783 1.00 94.50 102 ILE A CA 1
ATOM 746 C C . ILE A 1 102 ? 11.870 2.843 -8.880 1.00 94.50 102 ILE A C 1
ATOM 748 O O . ILE A 1 102 ? 12.251 2.427 -9.970 1.00 94.50 102 ILE A O 1
ATOM 752 N N . ALA A 1 103 ? 12.499 2.527 -7.744 1.00 93.75 103 ALA A N 1
ATOM 753 C CA . ALA A 1 103 ? 13.718 1.722 -7.708 1.00 93.75 103 ALA A CA 1
ATOM 754 C C . ALA A 1 103 ? 13.480 0.299 -8.241 1.00 93.75 103 ALA A C 1
ATOM 756 O O . ALA A 1 103 ? 14.291 -0.224 -9.009 1.00 93.75 103 ALA A O 1
ATOM 757 N N . THR A 1 104 ? 12.343 -0.301 -7.882 1.00 92.94 104 THR A N 1
ATOM 758 C CA . THR A 1 104 ? 11.924 -1.627 -8.352 1.00 92.94 104 THR A CA 1
ATOM 759 C C . THR A 1 104 ? 11.739 -1.629 -9.869 1.00 92.94 104 THR A C 1
ATOM 761 O O . THR A 1 104 ? 12.255 -2.506 -10.562 1.00 92.94 104 THR A O 1
ATOM 764 N N . VAL A 1 105 ? 11.047 -0.621 -10.407 1.00 93.44 105 VAL A N 1
ATOM 765 C CA . VAL A 1 105 ? 10.775 -0.503 -11.848 1.00 93.44 105 VAL A CA 1
ATOM 766 C C . VAL A 1 105 ? 12.048 -0.227 -12.645 1.00 93.44 105 VAL A C 1
ATOM 768 O O . VAL A 1 105 ? 12.309 -0.928 -13.623 1.00 93.44 105 VAL A O 1
ATOM 771 N N . THR A 1 106 ? 12.901 0.695 -12.192 1.00 93.12 106 THR A N 1
ATOM 772 C CA . THR A 1 106 ? 14.203 0.962 -12.823 1.00 93.12 106 THR A CA 1
ATOM 773 C C . THR A 1 106 ? 15.093 -0.284 -12.847 1.00 93.12 106 THR A C 1
ATOM 775 O O . THR A 1 106 ? 15.715 -0.581 -13.868 1.00 93.12 106 THR A O 1
ATOM 778 N N . SER A 1 107 ? 15.114 -1.071 -11.765 1.00 93.62 107 SER A N 1
ATOM 779 C CA . SER A 1 107 ? 15.854 -2.339 -11.725 1.00 93.62 107 SER A CA 1
ATOM 780 C C . SER A 1 107 ? 15.345 -3.341 -12.771 1.00 93.62 107 SER A C 1
ATOM 782 O O . SER A 1 107 ? 16.143 -3.925 -13.509 1.00 93.62 107 SER A O 1
ATOM 784 N N . ARG A 1 108 ? 14.022 -3.498 -12.903 1.00 91.81 108 ARG A N 1
ATOM 785 C CA . ARG A 1 108 ? 13.413 -4.394 -13.905 1.00 91.81 108 ARG A CA 1
ATOM 786 C C . ARG A 1 108 ? 13.666 -3.922 -15.334 1.00 91.81 108 ARG A C 1
ATOM 788 O O . ARG A 1 108 ? 13.893 -4.747 -16.215 1.00 91.81 108 ARG A O 1
ATOM 795 N N . CYS A 1 109 ? 13.682 -2.612 -15.554 1.00 91.31 109 CYS A N 1
ATOM 796 C CA . CYS A 1 109 ? 14.040 -2.017 -16.833 1.00 91.31 109 CYS A CA 1
ATOM 797 C C . CYS A 1 109 ? 15.492 -2.274 -17.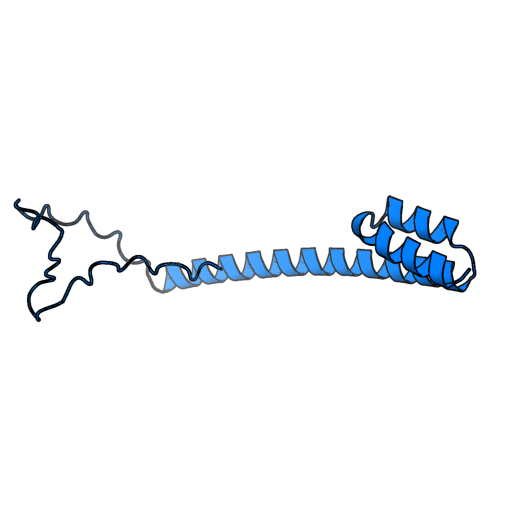236 1.00 91.31 109 CYS A C 1
ATOM 799 O O . CYS A 1 109 ? 15.761 -2.607 -18.389 1.00 91.31 109 CYS A O 1
ATOM 801 N N . ALA A 1 110 ? 16.429 -2.170 -16.292 1.00 91.12 110 ALA A N 1
ATOM 802 C CA . ALA A 1 110 ? 17.831 -2.486 -16.543 1.00 91.12 110 ALA A CA 1
ATOM 803 C C . ALA A 1 110 ? 18.038 -3.965 -16.914 1.00 91.12 110 ALA A C 1
ATOM 805 O O . ALA A 1 110 ? 18.852 -4.257 -17.779 1.00 91.12 110 ALA A O 1
ATOM 806 N N . ALA A 1 111 ? 17.265 -4.881 -16.322 1.00 88.38 111 ALA A N 1
ATOM 807 C CA . ALA A 1 111 ? 17.345 -6.316 -16.607 1.00 88.38 111 ALA A CA 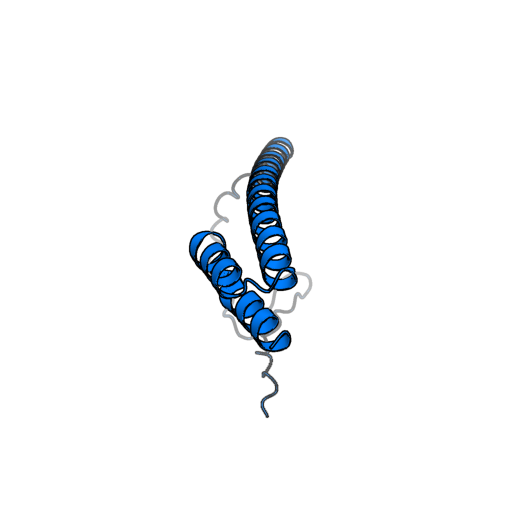1
ATOM 808 C C . ALA A 1 111 ? 16.804 -6.730 -17.994 1.00 88.38 111 ALA A C 1
ATOM 810 O O . ALA A 1 111 ? 16.967 -7.884 -18.385 1.00 88.38 111 ALA A O 1
ATOM 811 N N . ARG A 1 112 ? 16.129 -5.827 -18.721 1.00 79.19 112 ARG A N 1
ATOM 812 C CA . ARG A 1 112 ? 15.618 -6.076 -20.082 1.00 79.19 112 ARG A CA 1
ATOM 813 C C . ARG A 1 112 ? 16.490 -5.495 -21.201 1.00 79.19 112 ARG A C 1
ATOM 815 O O . ARG A 1 112 ? 16.178 -5.744 -22.364 1.00 79.19 112 ARG A O 1
ATOM 822 N N . LYS A 1 113 ? 17.516 -4.713 -20.862 1.00 62.09 113 LYS A N 1
ATOM 823 C CA . LYS A 1 113 ? 18.529 -4.226 -21.810 1.00 62.09 113 LYS A CA 1
ATOM 824 C C . LYS A 1 113 ? 19.593 -5.288 -22.049 1.00 62.09 113 LYS A C 1
ATOM 826 O O . LYS A 1 113 ? 20.086 -5.331 -23.194 1.00 62.09 113 LYS A O 1
#

Secondary structure (DSSP, 8-state):
-----------PEE-SS-EE-TTS----S--------PPPPPHHHHHHHHHHHHHHHHHHHHHHHHHHHHHHHHHHHHHHHHHTT-HHHHHHHHHHH-GGGHHHHHHHHHTT-

pLDDT: mean 79.23, std 19.58, range [32.94, 96.75]

Sequence (113 aa):
MASPTAAQTPLCAWNGTSLSCPNQPVPQGPLTPAQPFKALPTPQQRLAELQAQADFDRTLIAARTAQDAKLLKVLEQADGLIAAGSCPDAETLVREKAPTEIATVTSRCAARK

Organism: NCBI:txid2682842

Radius of gyration: 29.66 Å; chains: 1; bounding box: 52×25×82 Å